Protein AF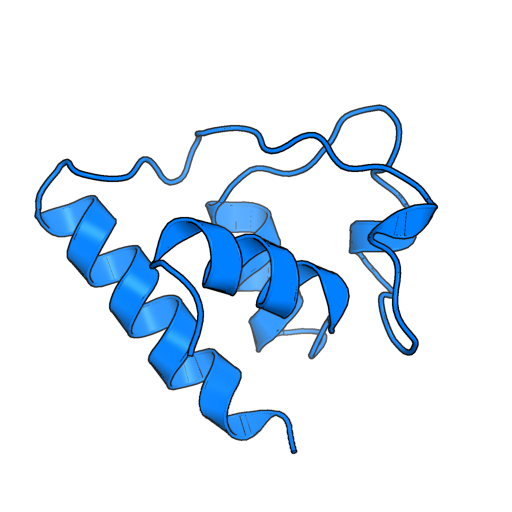-A0A1Z1N0M8-F1 (afdb_monomer_lite)

Structure (mmCIF, N/CA/C/O backbone):
data_AF-A0A1Z1N0M8-F1
#
_entry.id   AF-A0A1Z1N0M8-F1
#
loop_
_atom_site.group_PDB
_atom_site.id
_atom_site.type_symbol
_atom_site.label_atom_id
_atom_site.label_alt_id
_atom_site.label_comp_id
_atom_site.label_asym_id
_atom_site.label_entity_id
_atom_site.label_seq_id
_atom_site.pdbx_PDB_ins_code
_atom_site.Cartn_x
_atom_site.Cartn_y
_atom_site.Cartn_z
_atom_site.occupancy
_atom_site.B_iso_or_equiv
_atom_site.auth_seq_id
_atom_site.auth_comp_id
_atom_site.auth_asym_id
_atom_site.auth_atom_id
_atom_site.pdbx_PDB_model_num
ATOM 1 N N . MET A 1 1 ? 14.684 -4.782 -1.695 1.00 84.75 1 MET A N 1
ATOM 2 C CA . MET A 1 1 ? 14.135 -5.446 -2.905 1.00 84.75 1 MET A CA 1
ATOM 3 C C . MET A 1 1 ? 12.616 -5.415 -2.832 1.00 84.75 1 MET A C 1
ATOM 5 O O . MET A 1 1 ? 12.097 -5.502 -1.728 1.00 84.75 1 MET A O 1
ATOM 9 N N . SER A 1 2 ? 11.913 -5.290 -3.960 1.00 94.00 2 SER A N 1
ATOM 10 C CA . SER A 1 2 ? 10.470 -4.974 -3.972 1.00 94.00 2 SER A CA 1
ATOM 11 C C . SER A 1 2 ? 9.524 -6.165 -4.128 1.00 94.00 2 SER A C 1
ATOM 13 O O . SER A 1 2 ? 8.312 -5.979 -4.112 1.00 94.00 2 SER A O 1
ATOM 15 N N . THR A 1 3 ? 10.031 -7.393 -4.246 1.00 97.62 3 THR A N 1
ATOM 16 C CA . THR A 1 3 ? 9.188 -8.587 -4.449 1.00 97.62 3 THR A CA 1
ATOM 17 C C . THR A 1 3 ? 8.221 -8.849 -3.289 1.00 97.62 3 THR A C 1
ATOM 19 O O . THR A 1 3 ? 7.131 -9.370 -3.513 1.00 97.62 3 THR A O 1
ATOM 22 N N . PHE A 1 4 ? 8.556 -8.415 -2.067 1.00 98.25 4 PHE A N 1
ATOM 23 C CA . PHE A 1 4 ? 7.673 -8.531 -0.900 1.00 98.25 4 PHE A CA 1
ATOM 24 C C . PHE A 1 4 ? 6.343 -7.777 -1.063 1.00 98.25 4 PHE A C 1
ATOM 26 O O . PHE A 1 4 ? 5.361 -8.135 -0.416 1.00 98.25 4 PHE A O 1
ATOM 33 N N . LYS A 1 5 ? 6.278 -6.762 -1.940 1.00 98.38 5 LYS A N 1
ATOM 34 C CA . LYS A 1 5 ? 5.078 -5.934 -2.139 1.00 98.38 5 LYS A CA 1
ATOM 35 C C . LYS A 1 5 ? 3.881 -6.746 -2.647 1.00 98.38 5 LYS A C 1
ATOM 37 O O . LYS A 1 5 ? 2.741 -6.374 -2.380 1.00 98.38 5 LYS A O 1
ATOM 42 N N . VAL A 1 6 ? 4.133 -7.887 -3.299 1.00 98.56 6 VAL A N 1
ATOM 43 C CA . VAL A 1 6 ? 3.092 -8.860 -3.670 1.00 98.56 6 VAL A CA 1
ATOM 44 C C . VAL A 1 6 ? 2.458 -9.476 -2.420 1.00 98.56 6 VAL A C 1
ATOM 46 O O . VAL A 1 6 ? 1.238 -9.467 -2.284 1.00 98.56 6 VAL A O 1
ATOM 49 N N . LEU A 1 7 ? 3.278 -9.955 -1.480 1.00 98.56 7 LEU A N 1
ATOM 50 C CA . LEU A 1 7 ? 2.804 -10.544 -0.223 1.00 98.56 7 LEU A CA 1
ATOM 51 C C . LEU A 1 7 ? 2.116 -9.499 0.660 1.00 98.56 7 LEU A C 1
ATOM 53 O O . LEU A 1 7 ? 1.071 -9.781 1.238 1.00 98.56 7 LEU A O 1
ATOM 57 N N . LEU A 1 8 ? 2.652 -8.276 0.696 1.00 98.75 8 LEU A N 1
ATOM 58 C CA . LEU A 1 8 ? 2.038 -7.142 1.385 1.00 98.75 8 LEU A CA 1
ATOM 59 C C . LEU A 1 8 ? 0.622 -6.864 0.866 1.00 98.75 8 LEU A C 1
ATOM 61 O O . LEU A 1 8 ? -0.319 -6.791 1.652 1.00 98.75 8 LEU A O 1
ATOM 65 N N . CYS A 1 9 ? 0.444 -6.749 -0.453 1.00 98.62 9 CYS A N 1
ATOM 66 C CA . CYS A 1 9 ? -0.887 -6.537 -1.020 1.00 98.62 9 CYS A CA 1
ATOM 67 C C . CYS A 1 9 ? -1.799 -7.750 -0.794 1.00 98.62 9 CYS A C 1
ATOM 69 O O . CYS A 1 9 ? -2.987 -7.565 -0.558 1.00 98.62 9 CYS A O 1
ATOM 71 N N . GLY A 1 10 ? -1.257 -8.972 -0.786 1.00 98.69 10 GLY A N 1
ATOM 72 C CA . GLY A 1 10 ? -1.998 -10.169 -0.378 1.00 98.69 10 GLY A CA 1
ATOM 73 C C . GLY A 1 10 ? -2.530 -10.082 1.057 1.00 98.69 10 GLY A C 1
ATOM 74 O O . GLY A 1 10 ? -3.697 -10.382 1.297 1.00 98.69 10 GLY A O 1
ATOM 75 N N . ALA A 1 11 ? -1.720 -9.602 2.005 1.00 98.75 11 ALA A N 1
ATOM 76 C CA . ALA A 1 11 ? -2.150 -9.383 3.388 1.00 98.75 11 ALA A CA 1
ATOM 77 C C . ALA A 1 11 ? -3.241 -8.302 3.494 1.00 98.75 11 ALA A C 1
ATOM 79 O O . ALA A 1 11 ? -4.216 -8.472 4.226 1.00 98.75 11 ALA A O 1
ATOM 80 N N . VAL A 1 12 ? -3.119 -7.215 2.726 1.00 98.75 12 VAL A N 1
ATOM 81 C CA . VAL A 1 12 ? -4.143 -6.159 2.653 1.00 98.75 12 VAL A CA 1
ATOM 82 C C . VAL A 1 12 ? -5.454 -6.704 2.081 1.00 98.75 12 VAL A C 1
ATOM 84 O O . VAL A 1 12 ? -6.513 -6.457 2.653 1.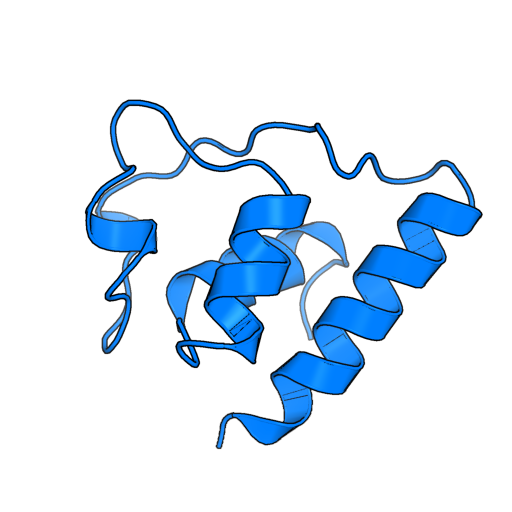00 98.75 12 VAL A O 1
ATOM 87 N N . LEU A 1 13 ? -5.400 -7.488 1.001 1.00 98.75 13 LEU A N 1
ATOM 88 C CA . LEU A 1 13 ? -6.581 -8.130 0.414 1.00 98.75 13 LEU A CA 1
ATOM 89 C C . LEU A 1 13 ? -7.245 -9.107 1.393 1.00 98.75 13 LEU A C 1
ATOM 91 O O . LEU A 1 13 ? -8.457 -9.057 1.558 1.00 98.75 13 LEU A O 1
ATOM 95 N N . SER A 1 14 ? -6.463 -9.900 2.130 1.00 98.81 14 SER A N 1
ATOM 96 C CA . SER A 1 14 ? -6.984 -10.784 3.184 1.00 98.81 14 SER A CA 1
ATOM 97 C C . SER A 1 14 ? -7.759 -10.015 4.268 1.00 98.81 14 SER A C 1
ATOM 99 O O . SER A 1 14 ? -8.823 -10.443 4.716 1.00 98.81 14 SER A O 1
ATOM 101 N N . ARG A 1 15 ? -7.291 -8.819 4.652 1.00 98.69 15 ARG A N 1
ATOM 102 C CA . ARG A 1 15 ? -8.029 -7.939 5.577 1.00 98.69 15 ARG A CA 1
ATOM 103 C C . ARG A 1 15 ? -9.312 -7.383 4.966 1.00 98.69 15 ARG A C 1
ATOM 105 O O . ARG A 1 15 ? -10.291 -7.221 5.693 1.00 98.69 15 ARG A O 1
ATOM 112 N N . VAL A 1 16 ? -9.320 -7.087 3.665 1.00 98.69 16 VAL A N 1
ATOM 113 C CA . VAL A 1 16 ? -10.539 -6.680 2.947 1.00 98.69 16 VAL A CA 1
ATOM 114 C C . VAL A 1 16 ? -11.562 -7.815 2.968 1.00 98.69 16 VAL A C 1
ATOM 116 O O . VAL A 1 16 ? -12.713 -7.571 3.325 1.00 98.69 16 VAL A O 1
ATOM 119 N N . ASP A 1 17 ? -11.140 -9.049 2.687 1.00 98.81 17 ASP A N 1
ATOM 120 C CA . ASP A 1 17 ? -12.008 -10.235 2.736 1.00 98.81 17 ASP A CA 1
ATOM 121 C C . ASP A 1 17 ? -12.588 -10.460 4.142 1.00 98.81 17 ASP A C 1
ATOM 123 O O . ASP A 1 17 ? -13.759 -10.806 4.295 1.00 98.81 17 ASP A O 1
ATOM 127 N N . ALA A 1 18 ? -11.794 -10.196 5.183 1.00 98.56 18 ALA A N 1
ATOM 128 C CA . ALA A 1 18 ? -12.216 -10.274 6.580 1.00 98.56 18 ALA A CA 1
ATOM 129 C C . ALA A 1 18 ? -13.076 -9.080 7.055 1.00 98.56 18 ALA A C 1
ATOM 131 O O . ALA A 1 18 ? -13.447 -9.025 8.229 1.00 98.56 18 ALA A O 1
ATOM 132 N N . GLY A 1 19 ? -13.360 -8.094 6.195 1.00 98.31 19 GLY A N 1
ATOM 133 C CA . GLY A 1 19 ? -14.100 -6.877 6.557 1.00 98.31 19 GLY A CA 1
ATOM 134 C C . GLY A 1 19 ? -13.332 -5.910 7.470 1.00 98.31 19 GLY A C 1
ATOM 135 O O . GLY A 1 19 ? -13.923 -4.998 8.045 1.00 98.31 19 GLY A O 1
ATOM 136 N N . GLN A 1 20 ? -12.018 -6.091 7.611 1.00 98.56 20 GLN A N 1
ATOM 137 C CA . GLN A 1 20 ? -11.129 -5.297 8.471 1.00 98.56 20 GLN A CA 1
ATOM 138 C C . GLN A 1 20 ? -10.460 -4.128 7.733 1.00 98.56 20 GLN A C 1
ATOM 140 O O . GLN A 1 20 ? -9.780 -3.307 8.351 1.00 98.56 20 GLN A O 1
ATOM 145 N N . GLU A 1 21 ? -10.615 -4.068 6.413 1.00 98.56 21 GLU A N 1
ATOM 146 C CA . GLU A 1 21 ? -10.111 -3.006 5.548 1.00 98.56 21 GLU A CA 1
ATOM 147 C C . GLU A 1 21 ? -11.088 -2.771 4.388 1.00 98.56 21 GLU A C 1
ATOM 149 O O . GLU A 1 21 ? -11.910 -3.632 4.068 1.00 98.56 21 GLU A O 1
ATOM 154 N N . GLN A 1 22 ? -11.037 -1.598 3.759 1.00 98.75 22 GLN A N 1
ATOM 155 C CA . GLN A 1 22 ? -11.829 -1.286 2.575 1.00 98.75 22 GLN A CA 1
ATOM 156 C C . GLN A 1 22 ? -10.929 -0.756 1.464 1.00 98.75 22 GLN A C 1
ATOM 158 O O . GLN A 1 22 ? -10.207 0.221 1.640 1.00 98.75 22 GLN A O 1
ATOM 163 N N . LEU A 1 23 ? -11.055 -1.327 0.263 1.00 98.69 23 LEU A N 1
ATOM 164 C CA . LEU A 1 23 ? -10.314 -0.866 -0.918 1.00 98.69 23 LEU A CA 1
ATOM 165 C C . LEU A 1 23 ? -10.533 0.623 -1.231 1.00 98.69 23 LEU A C 1
ATOM 167 O O . LEU A 1 23 ? -9.641 1.267 -1.773 1.00 98.69 23 LEU A O 1
ATOM 171 N N . GLY A 1 24 ? -11.713 1.157 -0.902 1.00 98.62 24 GLY A N 1
ATOM 172 C CA . GLY A 1 24 ? -12.061 2.567 -1.092 1.00 98.62 24 GLY A CA 1
ATOM 173 C C . GLY A 1 24 ? -11.661 3.491 0.061 1.00 98.62 24 GLY A C 1
ATOM 174 O O . GLY A 1 24 ? -11.866 4.698 -0.057 1.00 98.62 24 GLY A O 1
ATOM 175 N N . ARG A 1 25 ? -11.111 2.973 1.170 1.00 98.75 25 ARG A N 1
ATOM 176 C CA . ARG A 1 25 ? -10.667 3.814 2.287 1.00 98.75 25 ARG A CA 1
ATOM 177 C C . ARG A 1 25 ? -9.521 4.701 1.816 1.00 98.75 25 ARG A C 1
ATOM 179 O O . ARG A 1 25 ? -8.524 4.201 1.300 1.00 98.75 25 ARG A O 1
ATOM 186 N N . ARG A 1 26 ? -9.669 6.012 1.991 1.00 98.75 26 ARG A N 1
ATOM 187 C CA . ARG A 1 26 ? -8.666 7.015 1.621 1.00 98.75 26 ARG A CA 1
ATOM 188 C C . ARG A 1 26 ? -7.656 7.206 2.749 1.00 98.75 26 ARG A C 1
ATOM 190 O O . ARG A 1 26 ? -8.037 7.303 3.915 1.00 98.75 26 ARG A O 1
ATOM 197 N N . ILE A 1 27 ? -6.379 7.254 2.389 1.00 98.75 27 ILE A N 1
ATOM 198 C CA . ILE A 1 27 ? -5.248 7.509 3.277 1.00 98.75 27 ILE A CA 1
ATOM 199 C C . ILE A 1 27 ? -4.629 8.842 2.868 1.00 98.75 27 ILE A C 1
ATOM 201 O O . ILE A 1 27 ? -4.125 8.982 1.754 1.00 98.75 27 ILE A O 1
ATOM 205 N N . HIS A 1 28 ? -4.678 9.809 3.780 1.00 98.69 28 HIS A N 1
ATOM 206 C CA . HIS A 1 28 ? -3.896 11.036 3.678 1.00 98.69 28 HIS A CA 1
ATOM 207 C C . HIS A 1 28 ? -2.551 10.830 4.370 1.00 98.69 28 HIS A C 1
ATOM 209 O O . HIS A 1 28 ? -2.468 10.154 5.395 1.00 98.69 28 HIS A O 1
ATOM 215 N N . TYR A 1 29 ? -1.513 11.414 3.791 1.00 98.69 29 TYR A N 1
ATOM 216 C CA . TYR A 1 29 ? -0.136 11.346 4.258 1.00 98.69 29 TYR A CA 1
ATOM 217 C C . TYR A 1 29 ? 0.575 12.648 3.887 1.00 98.69 29 TYR A C 1
ATOM 219 O O . TYR A 1 29 ? 0.051 13.475 3.140 1.00 98.69 29 TYR A O 1
ATOM 227 N N . SER A 1 30 ? 1.748 12.855 4.462 1.00 98.25 30 SER A N 1
ATOM 228 C CA . SER A 1 30 ? 2.503 14.098 4.386 1.00 98.25 30 SER A CA 1
ATOM 229 C C . SER A 1 30 ? 3.795 13.933 3.594 1.00 98.25 30 SER A C 1
ATOM 231 O O . SER A 1 30 ? 4.223 12.828 3.263 1.00 98.25 30 SER A O 1
ATOM 233 N N . GLN A 1 31 ? 4.468 15.057 3.345 1.00 97.94 31 GLN A N 1
ATOM 234 C CA . GLN A 1 31 ? 5.803 15.068 2.748 1.00 97.94 31 GLN A CA 1
ATOM 235 C C . GLN A 1 31 ? 6.811 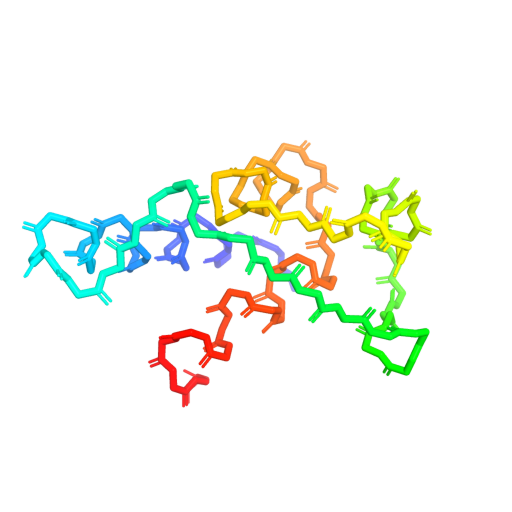14.232 3.559 1.00 97.94 31 GLN A C 1
ATOM 237 O O . GLN A 1 31 ? 7.737 13.676 2.980 1.00 97.94 31 GLN A O 1
ATOM 242 N N . ASN A 1 32 ? 6.627 14.116 4.879 1.00 98.25 32 ASN A N 1
ATOM 243 C CA . ASN A 1 32 ? 7.531 13.366 5.755 1.00 98.25 32 ASN A CA 1
ATOM 244 C C . ASN A 1 32 ? 7.398 11.846 5.593 1.00 98.25 32 ASN A C 1
ATOM 246 O O . ASN A 1 32 ? 8.297 11.112 5.992 1.00 98.25 32 ASN A O 1
ATOM 250 N N . ASP A 1 33 ? 6.293 11.378 5.013 1.00 98.31 33 ASP A N 1
ATOM 251 C CA . ASP A 1 33 ? 6.060 9.961 4.726 1.00 98.31 33 ASP A CA 1
ATOM 252 C C . ASP A 1 33 ? 6.673 9.546 3.374 1.00 98.31 33 ASP A C 1
ATOM 254 O O . ASP A 1 33 ? 6.758 8.353 3.053 1.00 98.31 33 ASP A O 1
ATOM 258 N N . LEU A 1 34 ? 7.099 10.522 2.559 1.00 98.50 34 LEU A N 1
ATOM 259 C CA . LEU A 1 34 ? 7.742 10.264 1.277 1.00 98.50 34 LEU A CA 1
ATOM 260 C C . LEU A 1 34 ? 9.166 9.741 1.474 1.00 98.50 34 LEU A C 1
ATOM 262 O O . LEU A 1 34 ? 10.011 10.385 2.092 1.00 98.50 34 LEU A O 1
ATOM 266 N N . VAL A 1 35 ? 9.435 8.577 0.888 1.00 98.38 35 VAL A N 1
ATOM 267 C CA . VAL A 1 35 ? 10.772 7.986 0.789 1.00 98.38 35 VAL A CA 1
ATOM 268 C C . VAL A 1 35 ? 11.221 7.940 -0.671 1.00 98.38 35 VAL A C 1
ATOM 270 O O . VAL A 1 35 ? 10.427 8.163 -1.589 1.00 98.38 35 VAL A O 1
ATOM 273 N N . GLU A 1 36 ? 12.502 7.644 -0.895 1.00 97.88 36 GLU A N 1
ATOM 274 C CA . GLU A 1 36 ? 13.071 7.515 -2.239 1.00 97.88 36 GLU A CA 1
ATOM 275 C C . GLU A 1 36 ? 12.251 6.553 -3.113 1.00 97.88 36 GLU A C 1
ATOM 277 O O . GLU A 1 36 ? 11.807 5.504 -2.644 1.00 97.88 36 GLU A O 1
ATOM 282 N N . TYR A 1 37 ? 12.092 6.901 -4.394 1.00 97.31 37 TYR A N 1
ATOM 283 C CA . TYR A 1 37 ?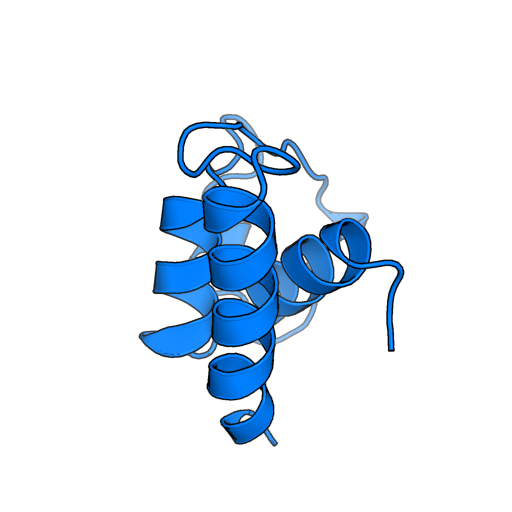 11.344 6.130 -5.391 1.00 97.31 37 TYR A CA 1
ATOM 284 C C . TYR A 1 37 ? 9.852 5.962 -5.033 1.00 97.31 37 TYR A C 1
ATOM 286 O O . TYR A 1 37 ? 9.355 4.866 -4.758 1.00 97.31 37 TYR A O 1
ATOM 294 N N . SER A 1 38 ? 9.134 7.086 -5.075 1.00 98.50 38 SER A N 1
ATOM 295 C CA . SER A 1 38 ? 7.698 7.185 -4.771 1.00 98.50 38 SER A CA 1
ATOM 296 C C . SER A 1 38 ? 6.918 7.921 -5.885 1.00 98.50 38 SER A C 1
ATOM 298 O O . SER A 1 38 ? 6.267 8.935 -5.624 1.00 98.50 38 SER A O 1
ATOM 300 N N . PRO A 1 39 ? 7.013 7.451 -7.151 1.00 98.56 39 PRO A N 1
ATOM 301 C CA . PRO A 1 39 ? 6.605 8.196 -8.353 1.00 98.56 39 PRO A CA 1
ATOM 302 C C . PRO A 1 39 ? 5.091 8.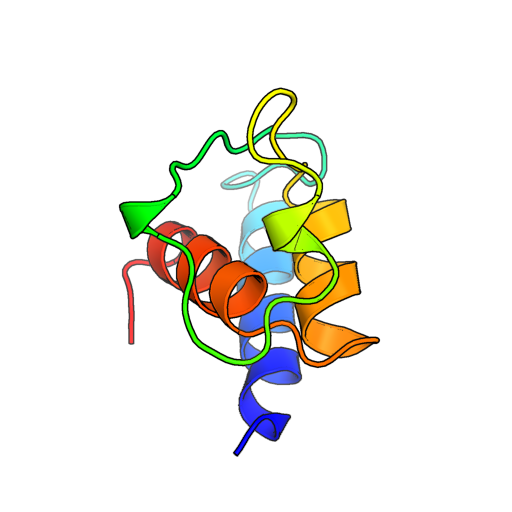408 -8.503 1.00 98.56 39 PRO A C 1
ATOM 304 O O . PRO A 1 39 ? 4.655 9.156 -9.392 1.00 98.56 39 PRO A O 1
ATOM 307 N N . VAL A 1 40 ? 4.279 7.710 -7.703 1.00 98.81 40 VAL A N 1
ATOM 308 C CA . VAL A 1 40 ? 2.828 7.892 -7.657 1.00 98.81 40 VAL A CA 1
ATOM 309 C C . VAL A 1 40 ? 2.466 8.690 -6.416 1.00 98.81 40 VAL A C 1
ATOM 311 O O . VAL A 1 40 ? 1.851 9.746 -6.542 1.00 98.81 40 VAL A O 1
ATOM 314 N N . THR A 1 41 ? 2.881 8.247 -5.227 1.00 98.81 41 THR A N 1
ATOM 315 C CA . THR A 1 41 ? 2.429 8.882 -3.981 1.00 98.81 41 THR A CA 1
ATOM 316 C C . THR A 1 41 ? 2.908 10.323 -3.830 1.00 98.81 41 THR A C 1
ATOM 318 O O . THR A 1 41 ? 2.201 11.116 -3.209 1.00 98.81 41 THR A O 1
ATOM 321 N N . GLU A 1 42 ? 4.045 10.706 -4.425 1.00 98.56 42 GLU A N 1
ATOM 322 C CA . GLU A 1 42 ? 4.532 12.098 -4.401 1.00 98.56 42 GLU A CA 1
ATOM 323 C C . GLU A 1 42 ? 3.556 13.099 -5.048 1.00 98.56 42 GLU A C 1
ATOM 325 O O . GLU A 1 42 ? 3.590 14.288 -4.741 1.00 98.56 42 GLU A O 1
ATOM 330 N N . LYS A 1 43 ? 2.651 12.622 -5.912 1.00 98.69 43 LYS A N 1
ATOM 331 C CA . LYS A 1 43 ? 1.692 13.449 -6.661 1.00 98.69 43 LYS A CA 1
ATOM 332 C C . LYS A 1 43 ? 0.351 13.622 -5.949 1.00 98.69 43 LYS A C 1
ATOM 334 O O . LYS A 1 43 ? -0.460 14.420 -6.405 1.00 98.69 43 LYS A O 1
ATOM 339 N N . HIS A 1 44 ? 0.134 12.900 -4.848 1.00 98.62 44 HIS A N 1
ATOM 340 C CA . HIS A 1 44 ? -1.157 12.812 -4.159 1.00 98.62 44 HIS A CA 1
ATOM 341 C C . HIS A 1 44 ? -1.101 13.264 -2.688 1.00 98.62 44 HIS A C 1
ATOM 343 O O . HIS A 1 44 ? -1.837 12.773 -1.835 1.00 98.62 44 HIS A O 1
ATOM 349 N N . LEU A 1 45 ? -0.215 14.209 -2.352 1.00 98.44 45 LEU A N 1
ATOM 350 C CA . LEU A 1 45 ? -0.092 14.737 -0.983 1.00 98.44 45 LEU A CA 1
ATOM 351 C C . LEU A 1 45 ? -1.336 15.508 -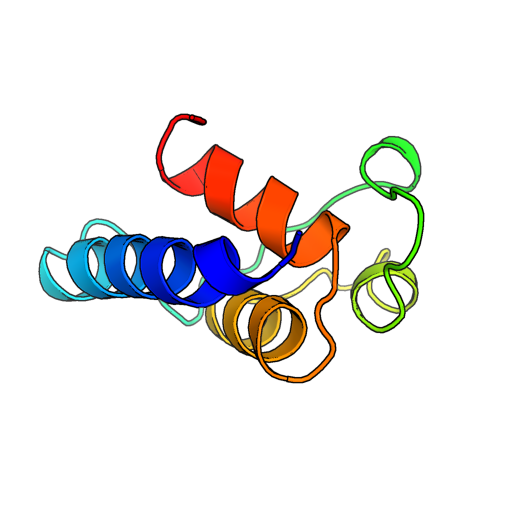0.514 1.00 98.44 45 LEU A C 1
ATOM 353 O O . LEU A 1 45 ? -1.624 15.558 0.679 1.00 98.44 45 LEU A O 1
ATOM 357 N N . THR A 1 46 ? -2.072 16.137 -1.433 1.00 97.94 46 THR A N 1
ATOM 358 C CA . THR A 1 46 ? -3.242 16.960 -1.091 1.00 97.94 46 THR A CA 1
ATOM 359 C C . THR A 1 46 ? -4.515 16.123 -0.975 1.00 97.94 46 THR A C 1
ATOM 361 O O . THR A 1 46 ? -5.263 16.244 -0.008 1.00 97.94 46 THR A O 1
ATOM 364 N N . ASP A 1 47 ? -4.766 15.264 -1.956 1.00 97.19 47 ASP A N 1
ATOM 365 C CA . ASP A 1 47 ? -5.967 14.438 -2.087 1.00 97.19 47 ASP A CA 1
ATOM 366 C C . ASP A 1 47 ? -5.832 13.065 -1.416 1.00 97.19 47 ASP A C 1
ATOM 368 O O . ASP A 1 47 ? -6.849 12.429 -1.131 1.00 97.19 47 ASP A O 1
ATOM 372 N N . GLY A 1 48 ? -4.614 12.609 -1.118 1.00 98.62 48 GLY A N 1
ATOM 373 C CA . GLY A 1 48 ? -4.352 11.268 -0.604 1.00 98.62 48 GLY A CA 1
ATOM 374 C C . GLY A 1 48 ? -4.662 10.179 -1.632 1.00 98.62 48 GLY A C 1
ATOM 375 O O . GLY A 1 48 ? -5.066 10.444 -2.763 1.00 98.62 48 GLY A O 1
ATOM 376 N N . MET A 1 49 ? -4.527 8.921 -1.225 1.00 98.88 49 MET A N 1
ATOM 377 C CA . MET A 1 49 ? -4.798 7.770 -2.094 1.00 98.88 49 MET A CA 1
ATOM 378 C C . MET A 1 49 ? -5.649 6.732 -1.374 1.00 98.88 49 MET A C 1
ATOM 380 O O . MET A 1 49 ? -5.550 6.545 -0.163 1.00 98.88 49 MET A O 1
ATOM 384 N N . THR A 1 50 ? -6.502 6.036 -2.114 1.00 98.94 50 THR A N 1
ATOM 385 C CA . THR A 1 50 ? -7.241 4.881 -1.603 1.00 98.94 50 THR A CA 1
ATOM 386 C C . THR A 1 50 ? -6.323 3.679 -1.406 1.00 98.94 50 THR A C 1
ATOM 388 O O . THR A 1 50 ? -5.304 3.542 -2.085 1.00 98.94 50 THR A O 1
ATOM 391 N N . VAL A 1 51 ? -6.707 2.754 -0.523 1.00 98.88 51 VAL A N 1
ATOM 392 C CA . VAL A 1 51 ? -5.996 1.474 -0.333 1.00 98.88 51 VAL A CA 1
ATOM 393 C C . VAL A 1 51 ? -5.793 0.742 -1.667 1.00 98.88 51 VAL A C 1
ATOM 395 O O . VAL A 1 51 ? -4.706 0.232 -1.934 1.00 98.88 51 VAL A O 1
ATOM 398 N N . ARG A 1 52 ? -6.800 0.750 -2.552 1.00 98.88 52 ARG A N 1
ATOM 399 C CA . ARG A 1 52 ? -6.694 0.191 -3.909 1.00 98.88 52 ARG A CA 1
ATOM 400 C C . ARG A 1 52 ? -5.587 0.852 -4.731 1.00 98.88 52 ARG A C 1
ATOM 402 O O . ARG A 1 52 ? -4.791 0.152 -5.354 1.00 98.88 52 ARG A O 1
ATOM 409 N N . GLU A 1 53 ? -5.561 2.181 -4.768 1.00 98.94 53 GLU A N 1
ATOM 410 C CA . GLU A 1 53 ? -4.569 2.943 -5.535 1.00 98.94 53 GLU A CA 1
ATOM 411 C C . GLU A 1 53 ? -3.158 2.724 -4.980 1.00 98.94 53 GLU A C 1
ATOM 413 O O . GLU A 1 53 ? -2.218 2.555 -5.756 1.00 98.94 53 GLU A O 1
ATOM 418 N N . LEU A 1 54 ? -3.012 2.628 -3.655 1.00 98.94 54 LEU A N 1
ATOM 419 C CA . LEU A 1 54 ? -1.741 2.315 -3.002 1.00 98.94 54 LEU A CA 1
ATOM 420 C C . LEU A 1 54 ? -1.249 0.905 -3.354 1.00 98.94 54 LEU A C 1
ATOM 422 O O . LEU A 1 54 ? -0.085 0.747 -3.715 1.00 98.94 54 LEU A O 1
ATOM 426 N N . CYS A 1 55 ? -2.115 -0.116 -3.332 1.00 98.88 55 CYS A N 1
ATOM 427 C CA . CYS A 1 55 ? -1.744 -1.461 -3.790 1.00 98.88 55 CYS A CA 1
ATOM 428 C C . CYS A 1 55 ? -1.306 -1.453 -5.262 1.00 98.88 55 CYS A C 1
ATOM 430 O O . CYS A 1 55 ? -0.294 -2.062 -5.617 1.00 98.88 55 CYS A O 1
ATOM 432 N N . SER A 1 56 ? -2.034 -0.725 -6.115 1.00 98.88 56 SER A N 1
ATOM 433 C CA . SER A 1 56 ? -1.679 -0.568 -7.528 1.00 98.88 56 SER A CA 1
ATOM 434 C C . SER A 1 56 ? -0.302 0.080 -7.691 1.00 98.88 56 SER A C 1
ATOM 436 O O . SER A 1 56 ? 0.540 -0.453 -8.414 1.00 98.88 56 SER A O 1
ATOM 438 N N . ALA A 1 57 ? -0.034 1.189 -6.999 1.00 98.81 57 ALA A N 1
ATOM 439 C CA . ALA A 1 57 ? 1.250 1.887 -7.050 1.00 98.81 57 ALA A CA 1
ATOM 440 C C . ALA A 1 57 ? 2.406 1.014 -6.531 1.00 98.81 57 ALA A C 1
ATOM 442 O O . ALA A 1 57 ? 3.453 0.914 -7.176 1.00 98.81 57 ALA A O 1
ATOM 443 N N . ALA A 1 58 ? 2.198 0.320 -5.409 1.00 98.75 58 ALA A N 1
ATOM 444 C CA . ALA A 1 58 ? 3.196 -0.555 -4.804 1.00 98.75 58 ALA A CA 1
ATOM 445 C C . ALA A 1 58 ? 3.587 -1.729 -5.720 1.00 98.75 58 ALA A C 1
ATOM 447 O O . ALA A 1 58 ? 4.759 -2.096 -5.757 1.00 98.75 58 ALA A O 1
ATOM 448 N N . ILE A 1 59 ? 2.644 -2.315 -6.468 1.00 98.69 59 ILE A N 1
ATOM 449 C CA . ILE A 1 59 ? 2.927 -3.447 -7.369 1.00 98.69 59 ILE A CA 1
ATOM 450 C C . ILE A 1 59 ? 3.431 -2.973 -8.734 1.00 98.69 59 ILE A C 1
ATOM 452 O O . ILE A 1 59 ? 4.462 -3.445 -9.205 1.00 98.69 59 ILE A O 1
ATOM 456 N N . THR A 1 60 ? 2.703 -2.068 -9.389 1.00 98.56 60 THR A N 1
ATOM 457 C CA . THR A 1 60 ? 2.925 -1.745 -10.813 1.00 98.56 60 THR A CA 1
ATOM 458 C C . THR A 1 60 ? 4.064 -0.761 -11.035 1.00 98.56 60 THR A C 1
ATOM 460 O O . THR A 1 60 ? 4.735 -0.828 -12.060 1.00 98.56 60 THR A O 1
ATOM 463 N N . MET A 1 61 ? 4.302 0.120 -10.061 1.00 98.50 61 MET A N 1
ATOM 464 C CA . MET A 1 61 ? 5.355 1.135 -10.112 1.00 98.50 61 MET A CA 1
ATOM 465 C C . MET A 1 61 ? 6.428 0.901 -9.056 1.00 98.50 61 MET A C 1
ATOM 467 O O . MET A 1 61 ? 7.341 1.707 -8.935 1.00 98.50 61 MET A O 1
ATOM 471 N N . SER A 1 62 ? 6.323 -0.176 -8.267 1.00 98.25 62 SER A N 1
ATOM 472 C CA . SER A 1 62 ? 7.206 -0.431 -7.130 1.00 98.25 62 SER A CA 1
ATOM 473 C C . SER A 1 62 ? 7.339 0.796 -6.208 1.00 98.25 62 SER A C 1
ATOM 475 O O . SER A 1 62 ? 8.398 1.007 -5.617 1.00 98.25 62 SER A O 1
ATOM 477 N N . ASP A 1 63 ? 6.266 1.569 -6.031 1.00 98.81 63 ASP A N 1
ATOM 478 C CA . ASP A 1 63 ? 6.260 2.783 -5.207 1.00 98.81 63 ASP A CA 1
ATOM 479 C C . ASP A 1 63 ? 6.556 2.438 -3.732 1.00 98.81 63 ASP A C 1
ATOM 481 O O . ASP A 1 63 ? 5.972 1.500 -3.168 1.00 98.81 63 ASP A O 1
ATOM 485 N N . ASN A 1 64 ? 7.561 3.085 -3.135 1.00 98.56 64 ASN A N 1
ATOM 486 C CA . ASN A 1 64 ? 8.052 2.747 -1.797 1.00 98.56 64 ASN A CA 1
ATOM 487 C C . ASN A 1 64 ? 7.187 3.331 -0.683 1.00 98.56 64 ASN A C 1
ATOM 489 O O . ASN A 1 64 ? 6.855 2.600 0.254 1.00 98.56 64 ASN A O 1
ATOM 493 N N . THR A 1 65 ? 6.763 4.588 -0.792 1.00 98.81 65 THR A N 1
ATOM 494 C CA . THR A 1 65 ? 5.841 5.155 0.193 1.00 98.81 65 THR A CA 1
ATOM 495 C C . THR A 1 65 ? 4.497 4.447 0.159 1.00 98.81 65 THR A C 1
ATOM 497 O O . THR A 1 65 ? 3.956 4.160 1.225 1.00 98.81 65 THR A O 1
ATOM 500 N N . ALA A 1 66 ? 3.997 4.040 -1.011 1.00 98.88 66 ALA A N 1
ATOM 501 C CA . ALA A 1 66 ? 2.778 3.237 -1.076 1.00 98.88 66 ALA A CA 1
ATOM 502 C C . ALA A 1 66 ? 2.897 1.940 -0.257 1.00 98.88 66 ALA A C 1
ATOM 504 O O . ALA A 1 66 ? 1.990 1.592 0.499 1.00 98.88 66 ALA A O 1
ATOM 505 N N . ALA A 1 67 ? 4.038 1.251 -0.351 1.00 98.75 67 ALA A N 1
ATOM 506 C CA . ALA A 1 67 ? 4.296 0.053 0.443 1.00 98.75 67 ALA A CA 1
ATOM 507 C C . ALA A 1 67 ? 4.383 0.356 1.950 1.00 98.75 67 ALA A C 1
ATOM 509 O O . ALA A 1 67 ? 3.804 -0.379 2.746 1.00 98.75 67 ALA A O 1
ATOM 510 N N . ASN A 1 68 ? 5.045 1.443 2.353 1.00 98.56 68 ASN A N 1
ATOM 511 C CA . ASN A 1 68 ? 5.135 1.837 3.764 1.00 98.56 68 ASN A CA 1
ATOM 512 C C . ASN A 1 68 ? 3.763 2.185 4.355 1.00 98.56 68 ASN A C 1
ATOM 514 O O . ASN A 1 68 ? 3.425 1.730 5.445 1.00 98.56 68 ASN A O 1
ATOM 518 N N . LEU A 1 69 ? 2.941 2.932 3.616 1.00 98.75 69 LEU A N 1
ATOM 519 C CA . LEU A 1 69 ? 1.585 3.275 4.040 1.00 98.75 69 LEU A CA 1
ATOM 520 C C . LEU A 1 69 ? 0.724 2.020 4.220 1.00 98.75 69 LEU A C 1
ATOM 522 O O . LEU A 1 69 ? 0.003 1.916 5.210 1.00 98.75 69 LEU A O 1
ATOM 526 N N . LEU A 1 70 ? 0.833 1.043 3.312 1.00 98.75 70 LEU A N 1
ATOM 527 C CA . LEU A 1 70 ? 0.145 -0.246 3.435 1.00 98.75 70 LEU A CA 1
ATOM 528 C C . LEU A 1 70 ? 0.678 -1.084 4.607 1.00 98.75 70 LEU A C 1
ATOM 530 O O . LEU A 1 70 ? -0.126 -1.691 5.312 1.00 98.75 70 LEU A O 1
ATOM 534 N N . LEU A 1 71 ? 1.990 -1.088 4.868 1.00 98.62 71 LEU A N 1
ATOM 535 C CA . LEU A 1 71 ? 2.575 -1.763 6.036 1.00 98.62 71 LEU A CA 1
ATOM 536 C C . LEU A 1 71 ? 1.970 -1.241 7.342 1.00 98.62 71 LEU A C 1
ATOM 538 O O . LEU A 1 71 ? 1.577 -2.031 8.199 1.00 98.62 71 LEU A O 1
ATOM 542 N N . THR A 1 72 ? 1.796 0.075 7.465 1.00 98.12 72 THR A N 1
ATOM 543 C CA . THR A 1 72 ? 1.139 0.686 8.629 1.00 98.12 72 THR A CA 1
ATOM 544 C C . THR A 1 72 ? -0.282 0.150 8.840 1.00 98.12 72 THR A C 1
ATOM 546 O O . THR A 1 72 ? -0.700 -0.036 9.980 1.00 98.12 72 THR A O 1
ATOM 549 N N . THR A 1 73 ? -1.019 -0.178 7.770 1.00 96.44 73 THR A N 1
ATOM 550 C CA . THR A 1 73 ? -2.385 -0.738 7.883 1.00 96.44 73 THR A CA 1
ATOM 551 C C . THR A 1 73 ? -2.431 -2.166 8.428 1.00 96.44 73 THR A C 1
ATOM 553 O O . THR A 1 73 ? -3.472 -2.589 8.932 1.00 96.44 73 THR A O 1
ATOM 556 N N . ILE A 1 74 ? -1.320 -2.905 8.334 1.00 96.62 74 ILE A N 1
ATOM 557 C CA . ILE A 1 74 ? -1.213 -4.290 8.811 1.00 96.62 74 ILE A CA 1
ATOM 558 C C . ILE A 1 74 ? -0.422 -4.420 10.120 1.00 96.62 74 ILE A C 1
ATOM 560 O O . ILE A 1 74 ? -0.268 -5.531 10.615 1.00 96.62 74 ILE A O 1
ATOM 564 N N . GLY A 1 75 ? 0.028 -3.302 10.701 1.00 96.06 75 GLY A N 1
ATOM 565 C CA . GLY A 1 75 ? 0.778 -3.276 11.962 1.00 96.06 75 GLY A CA 1
ATOM 566 C C . GLY A 1 75 ? 2.302 -3.238 11.813 1.00 96.06 75 GLY A C 1
ATOM 567 O O . GLY A 1 75 ? 2.999 -3.352 12.815 1.00 96.06 75 GLY A O 1
ATOM 568 N N . GLY A 1 76 ? 2.817 -3.023 10.600 1.00 95.25 76 GLY A N 1
ATOM 569 C CA . GLY A 1 76 ? 4.250 -3.039 10.307 1.00 95.25 76 GLY A CA 1
ATOM 570 C C . GLY A 1 76 ? 4.795 -4.437 9.974 1.00 95.25 76 GLY A C 1
ATOM 571 O O . GLY A 1 76 ? 4.010 -5.369 9.792 1.00 95.25 76 GLY A O 1
ATOM 572 N N . PRO A 1 77 ? 6.125 -4.560 9.800 1.00 86.44 77 PRO A N 1
ATOM 573 C CA . PRO A 1 77 ? 6.817 -5.839 9.627 1.00 86.44 77 PRO A CA 1
ATOM 574 C C . PRO A 1 77 ? 6.727 -6.762 10.846 1.00 86.44 77 PRO A C 1
ATOM 576 O O . PRO A 1 77 ? 6.665 -6.241 11.983 1.00 86.44 77 PRO A O 1
#

InterPro domains:
  IPR000871 Beta-lactamase, class-A [PR00118] (38-63)
  IPR000871 Beta-lactamase, class-A [PR00118] (74-77)
  IPR000871 Beta-lactamase, class-A [PTHR35333] (1-76)
  IPR012338 Beta-lactamase/transpeptidase-like [G3DSA:3.40.710.10] (1-77)
  IPR012338 Beta-lactamase/transpeptidase-like [SSF56601] (1-77)
  IPR045155 Beta-lactamase class A, catalytic domain [PF13354] (1-75)

Foldseek 3Di:
DQPCLVVLVVLQVVCVVVVNFDQADFDADAPVLADPQAVPQVVCNPPGDGLVVLSCCCPVRVGDSSSVVSCVSVPHD

Sequence (77 aa):
MSTFKVLLCGAVLSRVDAGQEQLGRRIHYSQNDLVEYSPVTEKHLTDGMTVRELCSAAITMSDNTAANLLLTTIGGP

Organism: Escherichia coli (NCBI:txid562)

Secondary structure (DSSP, 8-state):
--THHHHHHHHHHHHHHTTS--TT-EE---GGG--SS-TTGGG-TTT-EEHHHHHHHHHHS--HHHHHHHHHHHT--

pLDDT: mean 98.04, std 2.2, range [84.75, 98.94]

Radius of gyration: 11.32 Å; chains: 1; bounding box: 28×28×23 Å